Protein AF-A0A7Y4WFT4-F1 (afdb_monomer)

Solvent-accessible surface area (backbone atoms only — not comparable to full-atom values): 8236 Å² total; per-residue (Å²): 138,81,85,84,84,86,85,84,86,79,87,74,78,78,78,66,84,63,71,74,74,70,77,78,76,88,80,85,89,86,86,78,90,70,15,61,65,41,47,82,78,55,71,61,74,95,72,54,79,90,78,88,73,50,92,88,44,40,60,64,51,48,38,74,48,40,25,22,47,68,45,59,94,65,67,27,90,61,60,52,72,39,64,49,78,69,47,75,37,68,69,44,41,58,73,68,41,66,66,38,49,64,60,52,52,44,51,55,31,55,72,33,83,93,42,21,65,69,37,53,52,52,65,72,72,111

Nearest PDB structures (foldseek):
  5myu-assembly1_a  TM=6.508E-01  e=1.266E-03  Vibrio cholerae
  5n8n-assembly1_A  TM=6.330E-01  e=4.182E-03  Pseudomonas aeruginosa

Secondary structure (DSSP, 8-state):
-PPP---------------------------S--SBGGGGGSPPGGGPPPPP--TTTHHHHHHHH--EE--GGGT--SPEE-SSGGGGSHHHHHHH-GGGHHHHHHHHHHHSTTTHHHHHHHHHH-

Mean predicted aligned error: 11.16 Å

pLDDT: mean 85.47, std 13.24, range [45.59, 95.75]

Radius of gyration: 31.92 Å; Cα contacts (8 Å, |Δi|>4): 81; chains: 1; bounding box: 51×53×113 Å

Sequence (126 aa):
MSPEMRFDVEFGTQRSEARRKSKASMRILIVGDMMGASAAQAPPVDRRPVVGINVDTFDDVFARFTPSVALPALGQRAPLAFEALDDFHPDRLFEKAEIFDRLRSLRQRLQNPSTFGAAADELRSE

Foldseek 3Di:
DDDDDDDDDDDDPPPPPPVPPPPPDDDDQDDDDLAEVCCVVDDPPVPDDRDDDDPVCPLVVSQVSQHWYDDVVLVFPDTDTDNGPCCPPPVNCCVGTPSNVVVVVLVVLCVDPVSNVVSVVVVVVD

Structure (mmCIF, N/CA/C/O backbone):
data_AF-A0A7Y4WFT4-F1
#
_entry.id   AF-A0A7Y4WFT4-F1
#
loop_
_atom_site.group_PDB
_atom_site.id
_atom_site.type_symbol
_atom_site.label_atom_id
_atom_site.label_alt_id
_atom_site.label_comp_id
_atom_site.label_asym_id
_atom_site.label_entity_id
_atom_site.label_seq_id
_atom_site.pdbx_PDB_ins_code
_atom_site.Cartn_x
_atom_site.Cartn_y
_atom_site.Cartn_z
_atom_site.occupancy
_atom_site.B_iso_or_equiv
_atom_site.auth_seq_id
_atom_site.auth_comp_id
_atom_site.auth_asym_id
_atom_site.auth_atom_id
_atom_site.pdbx_PDB_model_num
ATOM 1 N N . MET A 1 1 ? 5.193 41.804 -83.581 1.00 45.59 1 MET A N 1
ATOM 2 C CA . MET A 1 1 ? 4.996 40.466 -82.988 1.00 45.59 1 MET A CA 1
ATOM 3 C C . MET A 1 1 ? 6.009 40.331 -81.869 1.00 45.59 1 MET A C 1
ATOM 5 O O . MET A 1 1 ? 7.180 40.128 -82.154 1.00 45.59 1 MET A O 1
ATOM 9 N N . SER A 1 2 ? 5.591 40.576 -80.630 1.00 52.47 2 SER A N 1
ATOM 10 C CA . SER A 1 2 ? 6.456 40.402 -79.457 1.00 52.47 2 SER A CA 1
ATOM 11 C C . SER A 1 2 ? 6.290 38.967 -78.952 1.00 52.47 2 SER A C 1
ATOM 13 O O . SER A 1 2 ? 5.150 38.503 -78.918 1.00 52.47 2 SER A O 1
ATOM 15 N N . PRO A 1 3 ? 7.364 38.240 -78.602 1.00 55.78 3 PRO A N 1
ATOM 16 C CA . PRO A 1 3 ? 7.219 36.889 -78.085 1.00 55.78 3 PRO A CA 1
ATOM 17 C C . PRO A 1 3 ? 6.726 36.955 -76.636 1.00 55.78 3 PRO A C 1
ATOM 19 O O . PRO A 1 3 ? 7.330 37.623 -75.798 1.00 55.78 3 PRO A O 1
ATOM 22 N N . GLU A 1 4 ? 5.620 36.274 -76.342 1.00 60.69 4 GLU A N 1
ATOM 23 C CA . GLU A 1 4 ? 5.200 36.033 -74.964 1.00 60.69 4 GLU A CA 1
ATOM 24 C C . GLU A 1 4 ? 6.144 35.011 -74.328 1.00 60.69 4 GLU A C 1
ATOM 26 O O . GLU A 1 4 ? 6.348 33.915 -74.853 1.00 60.69 4 GLU A O 1
ATOM 31 N N . MET A 1 5 ? 6.736 35.379 -73.194 1.00 65.12 5 MET A N 1
ATOM 32 C CA . MET A 1 5 ? 7.604 34.498 -72.425 1.00 65.12 5 MET A CA 1
ATOM 33 C C . MET A 1 5 ? 6.783 33.893 -71.289 1.00 65.12 5 MET A C 1
ATOM 35 O O . MET A 1 5 ? 6.336 34.600 -70.385 1.00 65.12 5 MET A O 1
ATOM 39 N N . ARG A 1 6 ? 6.544 32.584 -71.367 1.00 51.38 6 ARG A N 1
ATOM 40 C CA . ARG A 1 6 ? 5.751 31.844 -70.388 1.00 51.38 6 ARG A CA 1
ATOM 41 C C . ARG A 1 6 ? 6.688 31.144 -69.412 1.00 51.38 6 ARG A C 1
ATOM 43 O O . ARG A 1 6 ? 7.503 30.322 -69.818 1.00 51.38 6 ARG A O 1
ATOM 50 N N . PHE A 1 7 ? 6.559 31.492 -68.138 1.00 62.31 7 PHE A N 1
ATOM 51 C CA . PHE A 1 7 ? 7.284 30.858 -67.045 1.00 62.31 7 PHE A CA 1
ATOM 52 C C . PHE A 1 7 ? 6.371 29.858 -66.352 1.00 62.31 7 PHE A C 1
ATOM 54 O O . PHE A 1 7 ? 5.209 30.166 -66.087 1.00 62.31 7 PHE A O 1
ATOM 61 N N . ASP A 1 8 ? 6.916 28.687 -66.052 1.00 57.97 8 ASP A N 1
ATOM 62 C CA . ASP A 1 8 ? 6.288 27.709 -65.177 1.00 57.97 8 ASP A CA 1
ATOM 63 C C . ASP A 1 8 ? 7.173 27.547 -63.941 1.00 57.97 8 ASP A C 1
ATOM 65 O O . ASP A 1 8 ? 8.399 27.449 -64.054 1.00 57.97 8 ASP A O 1
ATOM 69 N N . VAL A 1 9 ? 6.562 27.610 -62.761 1.00 64.56 9 VAL A N 1
ATOM 70 C CA . VAL A 1 9 ? 7.262 27.564 -61.474 1.00 64.56 9 VAL A CA 1
ATOM 71 C C . VAL A 1 9 ? 6.687 26.406 -60.681 1.00 64.56 9 VAL A C 1
ATOM 73 O O . VAL A 1 9 ? 5.638 26.523 -60.052 1.00 64.56 9 VAL A O 1
ATOM 76 N N . GLU A 1 10 ? 7.413 25.294 -60.680 1.00 65.31 10 GLU A N 1
ATOM 77 C CA . GLU A 1 10 ? 7.164 24.191 -59.762 1.00 65.31 10 GLU A CA 1
ATOM 78 C C . GLU A 1 10 ? 8.051 24.333 -58.526 1.00 65.31 10 GLU A C 1
ATOM 80 O O . GLU A 1 10 ? 9.284 24.318 -58.593 1.00 65.31 10 GLU A O 1
ATOM 85 N N . PHE A 1 11 ? 7.412 24.440 -57.363 1.00 63.16 11 PHE A N 1
ATOM 86 C CA . PHE A 1 11 ? 8.100 24.379 -56.081 1.00 63.16 11 PHE A CA 1
ATOM 87 C C . PHE A 1 11 ? 8.507 22.932 -55.798 1.00 63.16 11 PHE A C 1
ATOM 89 O O . PHE A 1 11 ? 7.773 22.165 -55.176 1.00 63.16 11 PHE A O 1
ATOM 96 N N . GLY A 1 12 ? 9.700 22.553 -56.250 1.00 64.19 12 GLY A N 1
ATOM 97 C CA . GLY A 1 12 ? 10.308 21.293 -55.853 1.00 64.19 12 GLY A CA 1
ATOM 98 C C . GLY A 1 12 ? 10.526 21.273 -54.340 1.00 64.19 12 GLY A C 1
ATOM 99 O O . GLY A 1 12 ? 11.255 22.106 -53.798 1.00 64.19 12 GLY A O 1
ATOM 100 N N . THR A 1 13 ? 9.936 20.307 -53.632 1.00 63.09 13 THR A N 1
ATOM 101 C CA . THR A 1 13 ? 10.364 20.024 -52.261 1.00 63.09 13 THR A CA 1
ATOM 102 C C . THR A 1 13 ? 11.771 19.457 -52.345 1.00 63.09 13 THR A C 1
ATOM 104 O O . THR A 1 13 ? 11.952 18.283 -52.676 1.00 63.09 13 THR A O 1
ATOM 107 N N . GLN A 1 14 ? 12.773 20.287 -52.070 1.00 58.16 14 GLN A N 1
ATOM 108 C CA . GLN A 1 14 ? 14.135 19.823 -51.876 1.00 58.16 14 GLN A CA 1
ATOM 109 C C . GLN A 1 14 ? 14.084 18.818 -50.717 1.00 58.16 14 GLN A C 1
ATOM 111 O O . GLN A 1 14 ? 13.969 19.197 -49.549 1.00 58.16 14 GLN A O 1
ATOM 116 N N . ARG A 1 15 ? 14.088 17.513 -51.024 1.00 58.97 15 ARG A N 1
ATOM 117 C CA . ARG A 1 15 ? 14.356 16.488 -50.016 1.00 58.97 15 ARG A CA 1
ATOM 118 C C . ARG A 1 15 ? 15.802 16.700 -49.624 1.00 58.97 15 ARG A C 1
ATOM 120 O O . ARG A 1 15 ? 16.712 16.179 -50.257 1.00 58.97 15 ARG A O 1
ATOM 127 N N . SER A 1 16 ? 16.012 17.518 -48.602 1.00 56.81 16 SER A N 1
ATOM 128 C CA . SER A 1 16 ? 17.278 17.511 -47.912 1.00 56.81 16 SER A CA 1
ATOM 129 C C . SER A 1 16 ? 17.468 16.089 -47.393 1.00 56.81 16 SER A C 1
ATOM 131 O O . SER A 1 16 ? 16.731 15.614 -46.529 1.00 56.81 16 SER A O 1
ATOM 133 N N . GLU A 1 17 ? 18.500 15.407 -47.885 1.00 56.56 17 GLU A N 1
ATOM 134 C CA . GLU A 1 17 ? 19.115 14.272 -47.193 1.00 56.56 17 GLU A CA 1
ATOM 135 C C . GLU A 1 17 ? 19.826 14.745 -45.913 1.00 56.56 17 GLU A C 1
ATOM 137 O O . GLU A 1 17 ? 20.838 14.197 -45.482 1.00 56.56 17 GLU A O 1
ATOM 142 N N . ALA A 1 18 ? 19.283 15.762 -45.237 1.00 55.84 18 ALA A N 1
ATOM 143 C CA . ALA A 1 18 ? 19.492 15.892 -43.821 1.00 55.84 18 ALA A CA 1
ATOM 144 C C . ALA A 1 18 ? 18.834 14.648 -43.231 1.00 55.84 18 ALA A C 1
ATOM 146 O O . ALA A 1 18 ? 17.628 14.638 -42.982 1.00 55.84 18 ALA A O 1
ATOM 147 N N . ARG A 1 19 ? 19.626 13.576 -43.070 1.00 52.94 19 ARG A N 1
ATOM 148 C CA . ARG A 1 19 ? 19.325 12.440 -42.201 1.00 52.94 19 ARG A CA 1
ATOM 149 C C . ARG A 1 19 ? 18.668 13.060 -40.985 1.00 52.94 19 ARG A C 1
ATOM 151 O O . ARG A 1 19 ? 19.369 13.718 -40.215 1.00 52.94 19 ARG A O 1
ATOM 158 N N . ARG A 1 20 ? 17.332 12.963 -40.877 1.00 56.97 20 ARG A N 1
ATOM 159 C CA . ARG A 1 20 ? 16.598 13.529 -39.744 1.00 56.97 20 ARG A CA 1
ATOM 160 C C . ARG A 1 20 ? 17.306 12.941 -38.547 1.00 56.97 20 ARG A C 1
ATOM 162 O O . ARG A 1 20 ? 17.264 11.728 -38.355 1.00 56.97 20 ARG A O 1
ATOM 169 N N . LYS A 1 21 ? 18.069 13.772 -37.837 1.00 56.56 21 LYS A N 1
ATOM 170 C CA . LYS A 1 21 ? 18.817 13.351 -36.663 1.00 56.56 21 LYS A CA 1
ATOM 171 C C . LYS A 1 21 ? 17.707 12.920 -35.726 1.00 56.56 21 LYS A C 1
ATOM 173 O O . LYS A 1 21 ? 16.967 13.779 -35.252 1.00 56.56 21 LYS A O 1
ATOM 178 N N . SER A 1 22 ? 17.470 11.610 -35.621 1.00 63.19 22 SER A N 1
ATOM 179 C CA . SER A 1 22 ? 16.398 11.084 -34.788 1.00 63.19 22 SER A CA 1
ATOM 180 C C . SER A 1 22 ? 16.634 11.718 -33.433 1.00 63.19 22 SER A C 1
ATOM 182 O O . SER A 1 22 ? 17.711 11.510 -32.869 1.00 63.19 22 SER A O 1
ATOM 184 N N . LYS A 1 23 ? 15.723 12.589 -32.981 1.00 63.69 23 LYS A N 1
ATOM 185 C CA . LYS A 1 23 ? 15.829 13.218 -31.665 1.00 63.69 23 LYS A CA 1
ATOM 186 C C . LYS A 1 23 ? 16.023 12.063 -30.696 1.00 63.69 23 LYS A C 1
ATOM 188 O O . LYS A 1 23 ? 15.109 11.260 -30.527 1.00 63.69 23 LYS A O 1
ATOM 193 N N . ALA A 1 24 ? 17.234 11.909 -30.169 1.00 72.00 24 ALA A N 1
ATOM 194 C CA . ALA A 1 24 ? 17.500 10.862 -29.206 1.00 72.00 24 ALA A CA 1
ATOM 195 C C . ALA A 1 24 ? 16.588 11.167 -28.018 1.00 72.00 24 ALA A C 1
ATOM 197 O O . ALA A 1 24 ? 16.706 12.223 -27.400 1.00 72.00 24 ALA A O 1
ATOM 198 N N . SER A 1 25 ? 15.602 10.304 -27.784 1.00 80.12 25 SER A N 1
ATOM 199 C CA . SER A 1 25 ? 14.684 10.448 -26.663 1.00 80.12 25 SER A CA 1
ATOM 200 C C . SER A 1 25 ? 15.490 10.318 -25.375 1.00 80.12 25 SER A C 1
ATOM 202 O O . SER A 1 25 ? 16.164 9.300 -25.182 1.00 80.12 25 SER A O 1
ATOM 204 N N . MET A 1 26 ? 15.422 11.323 -24.504 1.00 86.31 26 MET A N 1
ATOM 205 C CA . MET A 1 26 ? 15.963 11.217 -23.152 1.00 86.31 26 MET A CA 1
ATOM 206 C C . MET A 1 26 ? 15.215 10.099 -22.418 1.00 86.31 26 MET A C 1
ATOM 208 O O . MET A 1 26 ? 13.986 10.074 -22.417 1.00 86.31 26 MET A O 1
ATOM 212 N N . ARG A 1 27 ? 15.954 9.160 -21.826 1.00 89.62 27 ARG A N 1
ATOM 213 C CA . ARG A 1 27 ? 15.406 8.083 -20.996 1.00 89.62 27 ARG A CA 1
ATOM 214 C C . ARG A 1 27 ? 15.987 8.219 -19.599 1.00 89.6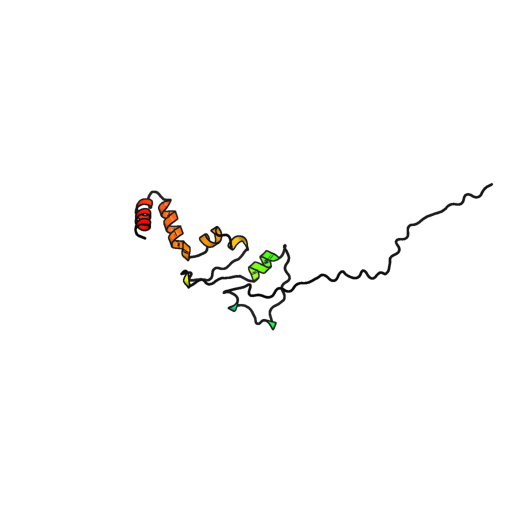2 27 ARG A C 1
ATOM 216 O O . ARG A 1 27 ? 17.192 8.421 -19.466 1.00 89.62 27 ARG A O 1
ATOM 223 N N . ILE A 1 28 ? 15.135 8.115 -18.587 1.00 92.56 28 ILE A N 1
ATOM 224 C CA . ILE A 1 28 ? 15.521 8.177 -17.177 1.00 92.56 28 ILE A CA 1
ATOM 225 C C . ILE A 1 28 ? 15.250 6.805 -16.571 1.00 92.56 28 ILE A C 1
ATOM 227 O O . ILE A 1 28 ? 14.156 6.268 -16.730 1.00 92.56 28 ILE A O 1
ATOM 231 N N . LEU A 1 29 ? 16.253 6.240 -15.901 1.00 94.88 29 LEU A N 1
ATOM 232 C CA . LEU A 1 29 ? 16.102 5.026 -15.109 1.00 94.88 29 LEU A CA 1
ATOM 233 C C . LEU A 1 29 ? 15.914 5.422 -13.644 1.00 94.88 29 LEU A C 1
ATOM 235 O O . LEU A 1 29 ? 16.776 6.086 -13.073 1.00 94.88 29 LEU A O 1
ATOM 239 N N . ILE A 1 30 ? 14.803 4.995 -13.050 1.00 94.12 30 ILE A N 1
ATOM 240 C CA . ILE A 1 30 ? 14.525 5.152 -11.622 1.00 94.12 30 ILE A CA 1
ATOM 241 C C . ILE A 1 30 ? 14.725 3.786 -10.968 1.00 94.12 30 ILE A C 1
ATOM 243 O O . ILE A 1 30 ? 14.150 2.796 -11.415 1.00 94.12 30 ILE A O 1
ATOM 247 N N . VAL A 1 31 ? 15.549 3.735 -9.922 1.00 93.69 31 VAL A N 1
ATOM 248 C CA . VAL A 1 31 ? 15.833 2.512 -9.162 1.00 93.69 31 VAL A CA 1
ATOM 249 C C . VAL A 1 31 ? 15.502 2.766 -7.700 1.00 93.69 31 VAL A C 1
ATOM 251 O O . VAL A 1 31 ? 15.971 3.741 -7.118 1.00 93.69 31 VAL A O 1
ATOM 254 N N . GLY A 1 32 ? 14.703 1.884 -7.112 1.00 90.88 32 GLY A N 1
ATOM 255 C CA . GLY A 1 32 ? 14.299 1.956 -5.714 1.00 90.88 32 GLY A CA 1
ATOM 256 C C . GLY A 1 32 ? 13.489 0.729 -5.312 1.00 90.88 32 GLY A C 1
ATOM 257 O O . GLY A 1 32 ? 13.128 -0.089 -6.161 1.00 90.88 32 GLY A O 1
ATOM 258 N N . ASP A 1 33 ? 13.218 0.602 -4.016 1.00 91.06 33 ASP A N 1
ATOM 259 C CA . ASP A 1 33 ? 12.255 -0.378 -3.522 1.00 91.06 33 ASP A CA 1
ATOM 260 C C . ASP A 1 33 ? 10.835 0.157 -3.730 1.00 91.06 33 ASP A C 1
ATOM 262 O O . ASP A 1 33 ? 10.451 1.177 -3.163 1.00 91.06 33 ASP A O 1
ATOM 266 N N . MET A 1 34 ? 10.084 -0.526 -4.589 1.00 91.44 34 MET A N 1
ATOM 267 C CA . MET A 1 34 ? 8.697 -0.202 -4.931 1.00 91.44 34 MET A CA 1
ATOM 268 C C . MET A 1 34 ? 7.717 -1.271 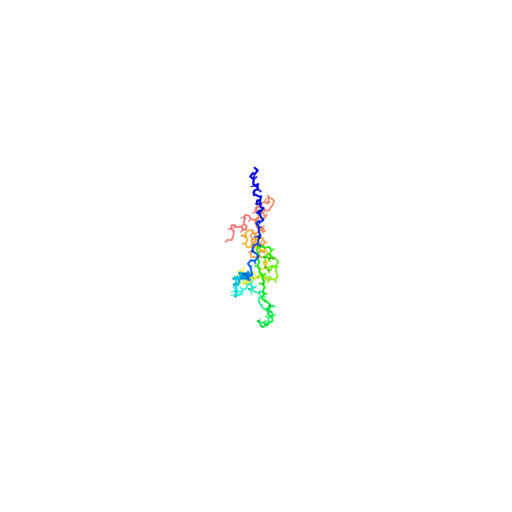-4.418 1.00 91.44 34 MET A C 1
ATOM 270 O O . MET A 1 34 ? 6.518 -1.139 -4.630 1.00 91.44 34 MET A O 1
ATOM 274 N N . MET A 1 35 ? 8.206 -2.345 -3.786 1.00 92.19 35 MET A N 1
ATOM 275 C CA . MET A 1 35 ? 7.394 -3.508 -3.396 1.00 92.19 35 MET A CA 1
ATOM 276 C C . MET A 1 35 ? 7.216 -3.615 -1.879 1.00 92.19 35 MET A C 1
ATOM 278 O O . MET A 1 35 ? 6.249 -4.226 -1.424 1.00 92.19 35 MET A O 1
ATOM 282 N N . GLY A 1 36 ? 8.124 -3.025 -1.093 1.00 94.06 36 GLY A N 1
ATOM 283 C CA . GLY A 1 36 ? 8.044 -3.018 0.365 1.00 94.06 36 GLY A CA 1
ATOM 284 C C . GLY A 1 36 ? 8.073 -4.435 0.937 1.00 94.06 36 GLY A C 1
ATOM 285 O O . GLY A 1 36 ? 8.991 -5.206 0.666 1.00 94.06 36 GLY A O 1
ATOM 286 N N . ALA A 1 37 ? 7.048 -4.823 1.698 1.00 93.31 37 ALA A N 1
ATOM 287 C CA . ALA A 1 37 ? 6.954 -6.171 2.264 1.00 93.31 37 ALA A CA 1
ATOM 288 C C . ALA A 1 37 ? 6.856 -7.275 1.187 1.00 93.31 37 ALA A C 1
ATOM 290 O O . ALA A 1 37 ? 7.280 -8.406 1.432 1.00 93.31 37 ALA A O 1
ATOM 291 N N . SER A 1 38 ? 6.402 -6.952 -0.029 1.00 91.81 38 SER A N 1
ATOM 292 C CA . SER A 1 38 ? 6.388 -7.882 -1.169 1.00 91.81 38 SER A CA 1
ATOM 293 C C . SER A 1 38 ? 7.772 -8.074 -1.804 1.00 91.81 38 SER A C 1
ATOM 295 O O . SER A 1 38 ? 7.952 -8.983 -2.614 1.00 91.81 38 SER A O 1
ATOM 297 N N . ALA A 1 39 ? 8.783 -7.271 -1.441 1.00 91.00 39 ALA A N 1
ATOM 298 C CA . ALA A 1 39 ? 10.096 -7.302 -2.089 1.00 91.00 39 ALA A CA 1
ATOM 299 C C . ALA A 1 39 ? 10.821 -8.651 -1.951 1.00 91.00 39 ALA A C 1
ATOM 301 O O . ALA A 1 39 ? 11.629 -9.003 -2.813 1.00 91.00 39 ALA A O 1
ATOM 302 N N . ALA A 1 40 ? 10.498 -9.435 -0.917 1.00 87.69 40 ALA A N 1
ATOM 303 C CA . ALA A 1 40 ? 11.023 -10.787 -0.723 1.00 87.69 40 ALA A CA 1
ATOM 304 C C . ALA A 1 40 ? 10.627 -11.767 -1.847 1.00 87.69 40 ALA A C 1
ATOM 306 O O . ALA A 1 40 ? 11.298 -12.777 -2.041 1.00 87.69 40 ALA A O 1
ATOM 307 N N . GLN A 1 41 ? 9.561 -11.473 -2.596 1.00 87.88 41 GLN A N 1
ATOM 308 C CA . GLN A 1 41 ? 9.080 -12.299 -3.710 1.00 87.88 41 GLN A CA 1
ATOM 309 C C . GLN A 1 41 ? 9.769 -11.949 -5.037 1.00 87.88 41 GLN A C 1
ATOM 311 O O . GLN A 1 41 ? 9.594 -12.637 -6.043 1.00 87.88 41 GLN A O 1
ATOM 316 N N . ALA A 1 42 ? 10.553 -10.871 -5.063 1.00 89.00 42 ALA A N 1
ATOM 317 C CA . ALA A 1 42 ? 11.151 -10.374 -6.285 1.00 89.00 42 ALA A CA 1
ATOM 318 C C . ALA A 1 42 ? 12.365 -11.211 -6.710 1.00 89.00 42 ALA A C 1
ATOM 320 O O . ALA A 1 42 ? 13.190 -11.583 -5.870 1.00 89.00 42 ALA A O 1
ATOM 321 N N . PRO A 1 43 ? 12.556 -11.448 -8.021 1.00 90.44 43 PRO A N 1
ATOM 322 C CA . PRO A 1 43 ? 13.711 -12.190 -8.504 1.00 90.44 43 PRO A CA 1
ATOM 323 C C . PRO A 1 43 ? 15.029 -11.453 -8.198 1.00 90.44 43 PRO A C 1
ATOM 325 O O . PRO A 1 43 ? 15.021 -10.255 -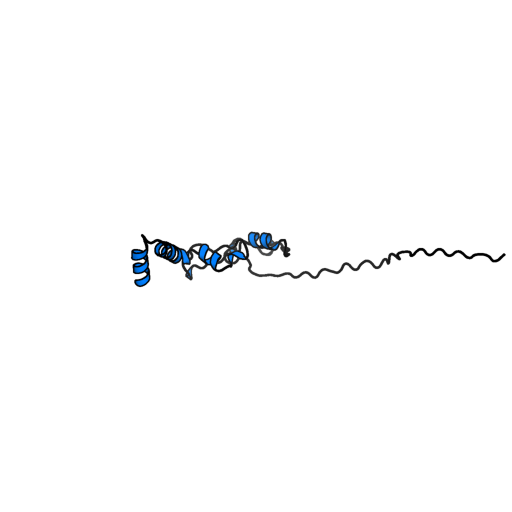7.894 1.00 90.44 43 PRO A O 1
ATOM 328 N N . PRO A 1 44 ? 16.184 -12.128 -8.302 1.00 91.56 44 PRO A N 1
ATOM 329 C CA . PRO A 1 44 ? 17.499 -11.487 -8.268 1.00 91.56 44 PRO A CA 1
ATOM 330 C C . PRO A 1 44 ? 17.624 -10.323 -9.264 1.00 91.56 44 PRO A C 1
ATOM 332 O O . PRO A 1 44 ? 16.977 -10.327 -10.312 1.00 91.56 44 PRO A O 1
ATOM 335 N N . VAL A 1 45 ? 18.437 -9.312 -8.935 1.00 90.00 45 VAL A N 1
ATOM 336 C CA . VAL A 1 45 ? 18.527 -8.045 -9.693 1.00 90.00 45 VAL A CA 1
ATOM 337 C C . VAL A 1 45 ? 18.914 -8.252 -11.160 1.00 90.00 45 VAL A C 1
ATOM 339 O O . VAL A 1 45 ? 18.351 -7.597 -12.030 1.00 90.00 45 VAL A O 1
ATOM 342 N N . ASP A 1 46 ? 19.807 -9.196 -11.446 1.00 93.44 46 ASP A N 1
ATOM 343 C CA . ASP A 1 46 ? 20.246 -9.575 -12.797 1.00 93.44 46 ASP A CA 1
ATOM 344 C C . ASP A 1 46 ? 19.125 -10.174 -13.663 1.00 93.44 46 ASP A C 1
ATOM 346 O O . ASP A 1 46 ? 19.228 -10.198 -14.888 1.00 93.44 46 ASP A O 1
ATOM 350 N N . ARG A 1 47 ? 18.033 -10.625 -13.038 1.00 93.81 47 ARG A N 1
ATOM 351 C CA . ARG A 1 47 ? 16.847 -11.180 -13.703 1.00 93.81 47 ARG A CA 1
ATOM 352 C C . ARG A 1 47 ? 15.651 -10.226 -13.703 1.00 93.81 47 ARG A C 1
ATOM 354 O O . ARG A 1 47 ? 14.584 -10.602 -14.186 1.00 93.81 47 ARG A O 1
ATOM 361 N N . ARG A 1 48 ? 15.791 -9.008 -13.163 1.00 91.50 48 ARG A N 1
ATOM 362 C CA . ARG A 1 48 ? 14.715 -8.002 -13.147 1.00 91.50 48 ARG A CA 1
ATOM 363 C C . ARG A 1 48 ? 14.694 -7.237 -14.476 1.00 91.50 48 ARG A C 1
ATOM 365 O O . ARG A 1 48 ? 15.679 -6.571 -14.795 1.00 91.50 48 ARG A O 1
ATOM 372 N N . PRO A 1 49 ? 13.596 -7.279 -15.252 1.00 91.31 49 PRO A N 1
ATOM 373 C CA . PRO A 1 49 ? 13.494 -6.475 -16.463 1.00 91.31 49 PRO A CA 1
ATOM 374 C C . PRO A 1 49 ? 13.324 -4.992 -16.115 1.00 91.31 49 PRO A C 1
ATOM 376 O O . PRO A 1 49 ? 12.634 -4.645 -15.155 1.00 91.31 49 PRO A O 1
ATOM 379 N N . VAL A 1 50 ? 13.889 -4.107 -16.941 1.00 92.75 50 VAL A N 1
ATOM 380 C CA . VAL A 1 50 ? 13.537 -2.681 -16.907 1.00 92.75 50 VAL A CA 1
ATOM 381 C C . VAL A 1 50 ? 12.108 -2.535 -17.421 1.00 92.75 50 VAL A C 1
ATOM 383 O O . VAL A 1 50 ? 11.789 -2.986 -18.521 1.00 92.75 50 VAL A O 1
ATOM 386 N N . VAL A 1 51 ? 11.248 -1.908 -16.623 1.00 93.00 51 VAL A N 1
ATOM 387 C CA . VAL A 1 51 ? 9.836 -1.711 -16.957 1.00 93.00 51 VAL A CA 1
ATOM 388 C C . VAL A 1 51 ? 9.646 -0.288 -17.462 1.00 93.00 51 VAL A C 1
ATOM 390 O O . VAL A 1 51 ? 9.959 0.671 -16.761 1.00 93.00 51 VAL A O 1
ATOM 393 N N . GLY A 1 52 ? 9.171 -0.151 -18.699 1.00 93.25 52 GLY A N 1
ATOM 394 C CA . GLY A 1 52 ? 8.743 1.140 -19.228 1.00 93.25 52 GLY A CA 1
ATOM 395 C C . GLY A 1 52 ? 7.419 1.546 -18.591 1.00 93.25 52 GLY A C 1
ATOM 396 O O . GLY A 1 52 ? 6.527 0.713 -18.464 1.00 93.25 52 GLY A O 1
ATOM 397 N N . ILE A 1 53 ? 7.304 2.812 -18.204 1.00 92.88 53 ILE A N 1
ATOM 398 C CA . ILE A 1 53 ? 6.086 3.365 -17.620 1.00 92.88 53 ILE A CA 1
ATOM 399 C C . ILE A 1 53 ? 5.747 4.688 -18.302 1.00 92.88 53 ILE A C 1
ATOM 401 O O . ILE A 1 53 ? 6.633 5.495 -18.599 1.00 92.88 53 ILE A O 1
ATOM 405 N N . ASN A 1 54 ? 4.467 4.894 -18.575 1.00 92.19 54 ASN A N 1
ATOM 406 C CA . ASN A 1 54 ? 3.894 6.174 -18.970 1.00 92.19 54 ASN A CA 1
ATOM 407 C C . ASN A 1 54 ? 2.543 6.353 -18.251 1.00 92.19 54 ASN A C 1
ATOM 409 O O . ASN A 1 54 ? 2.181 5.535 -17.407 1.00 92.19 54 ASN A O 1
ATOM 413 N N . VAL A 1 55 ? 1.816 7.424 -18.567 1.00 92.44 55 VAL A N 1
ATOM 414 C CA . VAL A 1 55 ? 0.514 7.712 -17.942 1.00 92.44 55 VAL A CA 1
ATOM 415 C C . VAL A 1 55 ? -0.559 6.667 -18.259 1.00 92.44 55 VAL A C 1
ATOM 417 O O . VAL A 1 55 ? -1.466 6.492 -17.460 1.00 92.44 55 VAL A O 1
ATOM 420 N N . ASP A 1 56 ? -0.431 5.951 -19.377 1.00 93.06 56 ASP A N 1
ATOM 421 C CA . ASP A 1 56 ? -1.402 4.949 -19.821 1.00 93.06 56 ASP A CA 1
ATOM 422 C C . ASP A 1 56 ? -1.117 3.558 -19.231 1.00 93.06 56 ASP A C 1
ATOM 424 O O . ASP A 1 56 ? -2.027 2.753 -19.086 1.00 93.06 56 ASP A O 1
ATOM 428 N N . THR A 1 57 ? 0.143 3.253 -18.896 1.00 92.56 57 THR A N 1
ATOM 429 C CA . THR A 1 57 ? 0.559 1.942 -18.363 1.00 92.56 57 THR A CA 1
ATOM 430 C C . THR A 1 57 ? 0.856 1.973 -16.866 1.00 92.56 57 THR A C 1
ATOM 432 O O . THR A 1 57 ? 1.389 0.997 -16.336 1.00 92.56 57 THR A O 1
ATOM 435 N N . PHE A 1 58 ? 0.629 3.102 -16.190 1.00 92.38 58 PHE A N 1
ATOM 436 C CA . PHE A 1 58 ? 0.999 3.268 -14.786 1.00 92.38 58 PHE A CA 1
ATOM 437 C C . PHE A 1 58 ? 0.293 2.246 -13.893 1.00 92.38 58 PHE A C 1
ATOM 439 O O . PHE A 1 58 ? 0.973 1.541 -13.151 1.00 92.38 58 PHE A O 1
ATOM 446 N N . ASP A 1 59 ? -1.029 2.121 -14.014 1.00 91.25 59 ASP A N 1
ATOM 447 C CA . ASP A 1 59 ? -1.832 1.251 -13.149 1.00 91.25 59 ASP A CA 1
ATOM 448 C C . ASP A 1 59 ? -1.466 -0.228 -13.328 1.00 91.25 59 ASP A C 1
ATOM 450 O O . ASP A 1 59 ? -1.248 -0.935 -12.346 1.00 91.25 59 ASP A O 1
ATOM 454 N N . ASP A 1 60 ? -1.272 -0.676 -14.572 1.00 91.50 60 ASP A N 1
ATOM 455 C CA . ASP A 1 60 ? -0.833 -2.044 -14.872 1.00 91.50 60 ASP A CA 1
ATOM 456 C C . ASP A 1 60 ? 0.541 -2.351 -14.263 1.00 91.50 60 ASP A C 1
ATOM 458 O O . ASP A 1 60 ? 0.777 -3.430 -13.709 1.00 91.50 60 ASP A O 1
ATOM 462 N N . VAL A 1 61 ? 1.478 -1.402 -14.372 1.00 92.50 61 VAL A N 1
ATOM 463 C CA . VAL 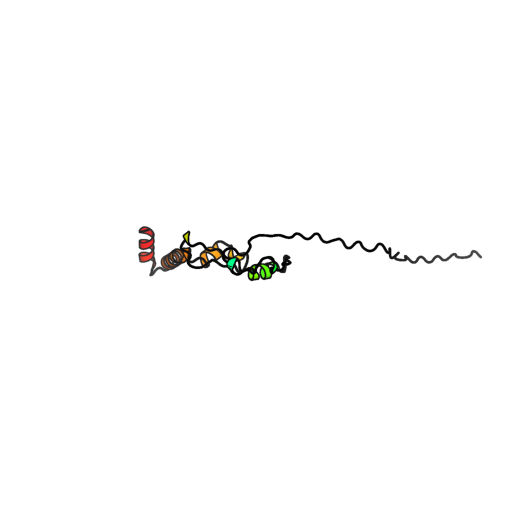A 1 61 ? 2.815 -1.548 -13.790 1.00 92.50 61 VAL A CA 1
ATOM 464 C C . VAL A 1 61 ? 2.723 -1.549 -12.269 1.00 92.50 61 VAL A C 1
ATOM 466 O O . VAL A 1 61 ? 3.327 -2.414 -11.640 1.00 92.50 61 VAL A O 1
ATOM 469 N N . PHE A 1 62 ? 1.956 -0.637 -11.678 1.00 92.56 62 PHE A N 1
ATOM 470 C CA . PHE A 1 62 ? 1.770 -0.539 -10.235 1.00 92.56 62 PHE A CA 1
ATOM 471 C C . PHE A 1 62 ? 1.183 -1.835 -9.660 1.00 92.56 62 PHE A C 1
ATOM 473 O O . PHE A 1 62 ? 1.787 -2.437 -8.770 1.00 92.56 62 PHE A O 1
ATOM 480 N N . ALA A 1 63 ? 0.090 -2.335 -10.242 1.00 90.50 63 ALA A N 1
ATOM 481 C CA . ALA A 1 63 ? -0.546 -3.585 -9.836 1.00 90.50 63 ALA A CA 1
ATOM 482 C C . ALA A 1 63 ? 0.419 -4.779 -9.925 1.00 90.50 63 ALA A C 1
ATOM 484 O O . ALA A 1 63 ? 0.450 -5.624 -9.033 1.00 90.50 63 ALA A O 1
ATOM 485 N N . ARG A 1 64 ? 1.279 -4.832 -10.954 1.00 89.88 64 ARG A N 1
ATOM 486 C CA . ARG A 1 64 ? 2.264 -5.916 -11.120 1.00 89.88 64 ARG A CA 1
ATOM 487 C C . ARG A 1 64 ? 3.359 -5.920 -10.054 1.00 89.88 64 ARG A C 1
ATOM 489 O O . ARG A 1 64 ? 3.936 -6.972 -9.786 1.00 89.88 64 ARG A O 1
ATOM 496 N N . PHE A 1 65 ? 3.692 -4.764 -9.485 1.00 90.25 65 PHE A N 1
ATOM 497 C CA . PHE A 1 65 ? 4.656 -4.682 -8.387 1.00 90.25 65 PHE A CA 1
ATOM 498 C C . PHE A 1 65 ? 4.036 -5.129 -7.059 1.00 90.25 65 PHE A C 1
ATOM 500 O O . PHE A 1 65 ? 4.773 -5.507 -6.150 1.00 90.25 65 PHE A O 1
ATOM 507 N N . THR A 1 66 ? 2.703 -5.156 -6.943 1.00 91.75 66 THR A N 1
ATOM 508 C CA . THR A 1 66 ? 1.979 -5.510 -5.710 1.00 91.75 66 THR A CA 1
ATOM 509 C C . THR A 1 66 ? 2.589 -4.859 -4.459 1.00 91.75 66 THR A C 1
ATOM 511 O O . THR A 1 66 ? 3.019 -5.577 -3.545 1.00 91.75 66 THR A O 1
ATOM 514 N N . PRO A 1 67 ? 2.717 -3.518 -4.412 1.00 94.88 67 PRO A N 1
ATOM 515 C CA . PRO A 1 67 ? 3.324 -2.846 -3.273 1.00 94.88 67 PRO A CA 1
ATOM 516 C C . PRO A 1 67 ? 2.596 -3.233 -1.992 1.00 94.88 67 PRO A C 1
ATOM 518 O O . PRO A 1 67 ? 1.364 -3.279 -1.959 1.00 94.88 67 PRO A O 1
ATOM 521 N N . SER A 1 68 ? 3.346 -3.523 -0.933 1.00 95.38 68 SER A N 1
ATOM 522 C CA . SER A 1 68 ? 2.742 -3.810 0.363 1.00 95.38 68 SER A CA 1
ATOM 523 C C . SER A 1 68 ? 3.574 -3.310 1.534 1.00 95.38 68 SER A C 1
ATOM 525 O O . SER A 1 68 ? 4.791 -3.139 1.439 1.00 95.38 68 SER A O 1
ATOM 527 N N . VAL A 1 69 ? 2.913 -3.074 2.666 1.00 93.94 69 VAL A N 1
ATOM 528 C CA . VAL A 1 69 ? 3.561 -2.653 3.912 1.00 93.94 69 VAL A CA 1
ATOM 529 C C . VAL A 1 69 ? 3.133 -3.549 5.069 1.00 93.94 69 VAL A C 1
ATOM 531 O O . VAL A 1 69 ? 1.947 -3.787 5.287 1.00 93.94 69 VAL A O 1
ATOM 534 N N . ALA A 1 70 ? 4.107 -4.061 5.822 1.00 93.31 70 ALA A N 1
ATOM 535 C CA . ALA A 1 70 ? 3.864 -4.822 7.042 1.00 93.31 70 ALA A CA 1
ATOM 536 C C . ALA A 1 70 ? 3.954 -3.888 8.255 1.00 93.31 70 ALA A C 1
ATOM 538 O O . ALA A 1 70 ? 4.986 -3.253 8.473 1.00 93.31 70 ALA A O 1
ATOM 539 N N . LEU A 1 71 ? 2.888 -3.823 9.056 1.00 91.62 71 LEU A N 1
ATOM 540 C CA . LEU A 1 71 ? 2.785 -2.939 10.225 1.00 91.62 71 LEU A CA 1
ATOM 541 C C . LEU A 1 71 ? 2.457 -3.732 11.507 1.00 91.62 71 LEU A C 1
ATO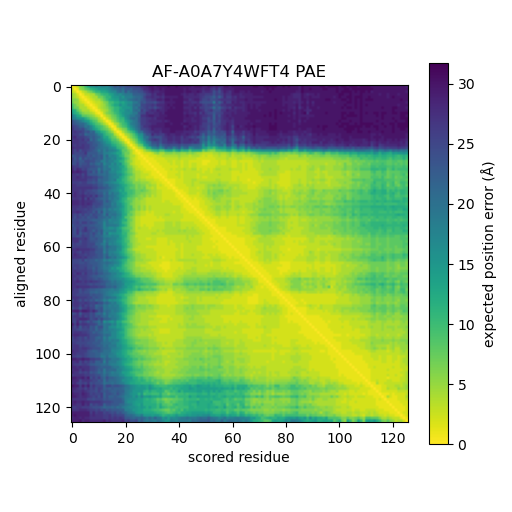M 543 O O . LEU A 1 71 ? 1.462 -3.443 12.176 1.00 91.62 71 LEU A O 1
ATOM 547 N N . PRO A 1 72 ? 3.286 -4.723 11.899 1.00 90.25 72 PRO A N 1
ATOM 548 C CA . PRO A 1 72 ? 2.998 -5.573 13.057 1.00 90.25 72 PRO A CA 1
ATOM 549 C C . PRO A 1 72 ? 2.921 -4.780 14.369 1.00 90.25 72 PRO A C 1
ATOM 551 O O . PRO A 1 72 ? 2.135 -5.118 15.249 1.00 90.25 72 PRO A O 1
ATOM 554 N N .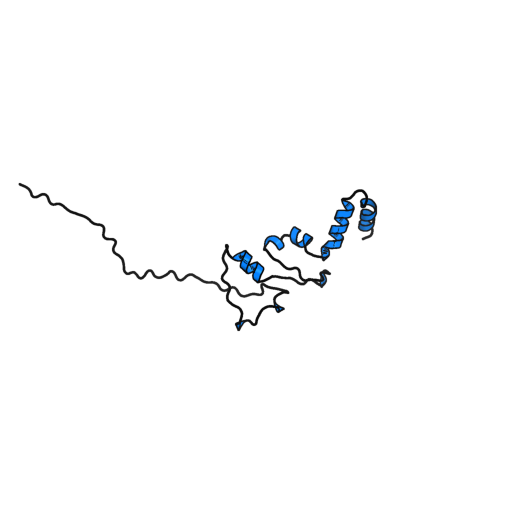 ALA A 1 73 ? 3.681 -3.684 14.487 1.00 89.94 73 ALA A N 1
ATOM 555 C CA . ALA A 1 73 ? 3.655 -2.799 15.654 1.00 89.94 73 ALA A CA 1
ATOM 556 C C . ALA A 1 73 ? 2.303 -2.090 15.858 1.00 89.94 73 ALA A C 1
ATOM 558 O O . ALA A 1 73 ? 2.006 -1.658 16.966 1.00 89.94 73 ALA A O 1
ATOM 559 N N . LEU A 1 74 ? 1.484 -1.988 14.807 1.00 86.12 74 LEU A N 1
ATOM 560 C CA . LEU A 1 74 ? 0.136 -1.422 14.877 1.00 86.12 74 LEU A CA 1
ATOM 561 C C . LEU A 1 74 ? -0.941 -2.498 15.075 1.00 86.12 74 LEU A C 1
ATOM 563 O O . LEU A 1 74 ? -2.125 -2.186 15.053 1.00 86.12 74 LEU A O 1
ATOM 567 N N . GLY A 1 75 ? -0.552 -3.762 15.270 1.00 84.19 75 GLY A N 1
ATOM 568 C CA . GLY A 1 75 ? -1.481 -4.883 15.425 1.00 84.19 75 GLY A CA 1
ATOM 569 C C . GLY A 1 75 ? -1.995 -5.460 14.105 1.00 84.19 75 GLY A C 1
ATOM 570 O O . GLY A 1 75 ? -2.870 -6.323 14.129 1.00 84.19 75 GLY A O 1
ATOM 571 N N . GLN A 1 76 ? -1.450 -5.024 12.964 1.00 89.56 76 GLN A N 1
ATOM 572 C CA . GLN A 1 76 ? -1.816 -5.563 11.659 1.00 89.56 76 GLN A C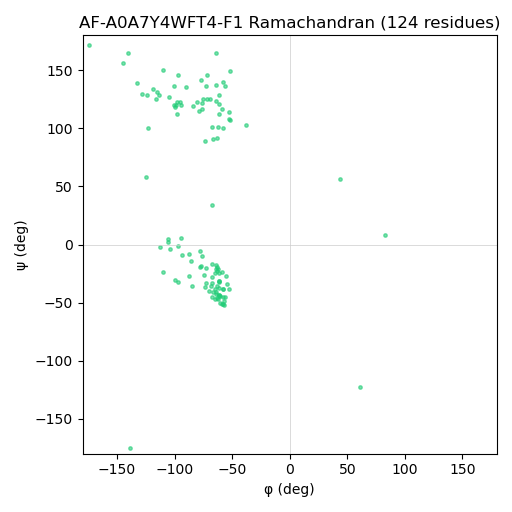A 1
ATOM 573 C C . GLN A 1 76 ? -1.155 -6.928 11.446 1.00 89.56 76 GLN A C 1
ATOM 575 O O . GLN A 1 76 ? 0.072 -7.047 11.515 1.00 89.56 76 GLN A O 1
ATOM 580 N N . ARG A 1 77 ? -1.959 -7.969 11.206 1.00 88.06 77 ARG A N 1
ATOM 581 C CA . ARG A 1 77 ? -1.455 -9.349 11.122 1.00 88.06 77 ARG A CA 1
ATOM 582 C C . ARG A 1 77 ? -0.931 -9.684 9.734 1.00 88.06 77 ARG A C 1
ATOM 584 O O . ARG A 1 77 ? 0.056 -10.406 9.613 1.00 88.06 77 ARG A O 1
ATOM 591 N N . ALA A 1 78 ? -1.580 -9.149 8.705 1.00 90.38 78 ALA A N 1
ATOM 592 C CA . ALA A 1 78 ? -1.183 -9.294 7.311 1.00 90.38 78 ALA A CA 1
ATOM 593 C C . ALA A 1 78 ? -0.666 -7.962 6.735 1.00 90.38 78 ALA A C 1
ATOM 595 O O . ALA A 1 78 ? -1.123 -6.898 7.159 1.00 90.38 78 ALA A O 1
ATOM 596 N N . PRO A 1 79 ? 0.263 -7.983 5.762 1.00 92.88 79 PRO A N 1
ATOM 597 C CA . PRO A 1 79 ? 0.658 -6.775 5.049 1.00 92.88 79 PRO A CA 1
ATOM 598 C C . PRO A 1 79 ? -0.537 -6.100 4.367 1.00 92.88 79 PRO A C 1
ATOM 600 O O . PRO A 1 79 ? -1.380 -6.773 3.773 1.00 92.88 79 PRO A O 1
ATOM 603 N N . LEU A 1 80 ? -0.586 -4.769 4.406 1.00 93.81 80 LEU A N 1
ATOM 604 C CA . LEU A 1 80 ? -1.515 -4.000 3.586 1.00 93.81 80 LEU A CA 1
ATOM 605 C C . LEU A 1 80 ? -0.990 -3.977 2.152 1.00 93.81 80 LEU A C 1
ATOM 607 O O . LEU A 1 80 ? 0.099 -3.449 1.929 1.00 93.81 80 LEU A O 1
ATOM 611 N N . ALA A 1 81 ? -1.734 -4.549 1.209 1.00 93.69 81 ALA A N 1
ATOM 612 C CA . ALA A 1 81 ? -1.407 -4.517 -0.214 1.00 93.69 81 ALA A CA 1
ATOM 613 C C . ALA A 1 81 ? -2.170 -3.395 -0.932 1.00 93.69 81 ALA A C 1
ATOM 615 O O . ALA A 1 81 ? -3.315 -3.092 -0.586 1.00 93.69 81 ALA A O 1
ATOM 616 N N . PHE A 1 82 ? -1.526 -2.808 -1.938 1.00 94.69 82 PHE A N 1
ATOM 617 C CA . PHE A 1 82 ? -2.068 -1.728 -2.758 1.00 94.69 82 PHE A CA 1
ATOM 618 C C . PHE A 1 82 ? -2.216 -2.209 -4.202 1.00 94.69 82 PHE A C 1
ATOM 620 O O . PHE A 1 82 ? -1.252 -2.685 -4.800 1.00 94.69 82 PHE A O 1
ATOM 627 N N . GLU A 1 83 ? -3.418 -2.085 -4.757 1.00 89.88 83 GLU A N 1
ATOM 628 C CA . GLU A 1 83 ? -3.739 -2.478 -6.135 1.00 89.88 83 GLU A CA 1
ATOM 629 C C . GLU A 1 83 ? -3.758 -1.267 -7.071 1.00 89.88 83 GLU A C 1
ATOM 631 O O . GLU A 1 83 ? -3.398 -1.383 -8.239 1.00 89.88 83 GLU A O 1
ATOM 636 N N . ALA A 1 84 ? -4.123 -0.099 -6.540 1.00 90.94 84 ALA A N 1
ATOM 637 C CA . ALA A 1 84 ? -4.172 1.163 -7.267 1.00 90.94 84 ALA A CA 1
ATOM 638 C C . ALA A 1 84 ? -3.677 2.326 -6.400 1.00 90.94 84 ALA A C 1
ATOM 640 O O . ALA A 1 84 ? -3.615 2.228 -5.173 1.00 90.94 84 ALA A O 1
ATOM 641 N N . LEU A 1 85 ? -3.373 3.465 -7.027 1.00 90.12 85 LEU A N 1
ATOM 642 C CA . LEU A 1 85 ? -2.946 4.667 -6.304 1.00 90.12 85 LEU A CA 1
ATOM 643 C C . LEU A 1 85 ? -4.028 5.181 -5.333 1.00 90.12 85 LEU A C 1
ATOM 645 O O . LEU A 1 85 ? -3.716 5.680 -4.253 1.00 90.12 85 LEU A O 1
ATOM 649 N N . ASP A 1 86 ? -5.300 4.999 -5.682 1.00 91.56 86 ASP A N 1
ATOM 650 C CA . ASP A 1 86 ? -6.435 5.383 -4.838 1.00 91.56 86 ASP A CA 1
ATOM 651 C C . ASP A 1 86 ? -6.480 4.617 -3.508 1.00 91.56 86 ASP A C 1
ATOM 653 O O . ASP A 1 86 ? -7.083 5.090 -2.543 1.00 91.56 86 ASP A O 1
ATOM 657 N N . ASP A 1 87 ? -5.806 3.467 -3.405 1.00 93.38 87 ASP A N 1
ATOM 658 C CA . ASP A 1 87 ? -5.724 2.707 -2.154 1.00 93.38 87 ASP A CA 1
ATOM 659 C C . ASP A 1 87 ? -4.920 3.423 -1.064 1.00 93.38 87 ASP A C 1
ATOM 661 O O . ASP A 1 87 ? -5.054 3.093 0.115 1.00 93.38 87 ASP A O 1
ATOM 665 N N . PHE A 1 88 ? -4.120 4.429 -1.429 1.00 93.00 88 PHE A N 1
ATOM 666 C CA . PHE A 1 88 ? -3.456 5.302 -0.462 1.00 93.00 88 PHE A CA 1
ATOM 667 C C . PHE A 1 88 ? -4.394 6.357 0.137 1.00 93.00 88 PHE A C 1
ATOM 669 O O . PHE A 1 88 ? -3.990 7.080 1.051 1.00 93.00 88 PHE A O 1
ATOM 676 N N . HIS A 1 89 ? -5.638 6.466 -0.342 1.00 95.75 89 HIS A N 1
ATOM 677 C CA . HIS A 1 89 ? -6.605 7.385 0.241 1.00 95.75 89 HIS A CA 1
ATOM 678 C C . HIS A 1 89 ? -6.930 6.979 1.692 1.00 95.75 89 HIS A C 1
ATOM 680 O O . HIS A 1 89 ? -7.170 5.796 1.949 1.00 95.75 89 HIS A O 1
ATOM 686 N N . PRO A 1 90 ? -7.011 7.926 2.649 1.00 94.69 90 PRO A N 1
ATOM 687 C CA . PRO A 1 90 ? -7.280 7.618 4.056 1.00 94.69 90 PRO A CA 1
ATOM 688 C C . PRO A 1 90 ? -8.525 6.755 4.279 1.00 94.69 90 PRO A C 1
ATOM 690 O O . PRO A 1 90 ? -8.494 5.838 5.096 1.00 94.69 90 PRO A O 1
ATOM 693 N N . ASP A 1 91 ? -9.590 6.996 3.514 1.00 94.19 91 ASP A N 1
ATOM 694 C CA . ASP A 1 91 ? -10.815 6.195 3.602 1.00 94.19 91 ASP A CA 1
ATOM 695 C C . ASP A 1 91 ? -10.578 4.735 3.186 1.00 94.19 91 ASP A C 1
ATOM 697 O O . ASP A 1 91 ? -11.043 3.822 3.863 1.00 94.19 91 ASP A O 1
ATOM 701 N N . ARG A 1 92 ? -9.786 4.491 2.129 1.00 94.94 92 ARG A N 1
ATOM 702 C CA . ARG A 1 92 ? -9.426 3.132 1.689 1.00 94.94 92 ARG A CA 1
ATOM 703 C C . ARG A 1 92 ? -8.547 2.427 2.709 1.00 94.94 92 ARG A C 1
ATOM 705 O O . ARG A 1 92 ? -8.764 1.253 2.998 1.00 94.94 92 ARG A O 1
ATOM 712 N N . LEU A 1 93 ? -7.595 3.147 3.300 1.00 93.19 93 LEU A N 1
ATOM 713 C CA . LEU A 1 93 ? -6.764 2.625 4.384 1.00 93.19 93 LEU A CA 1
ATOM 714 C C . LEU A 1 93 ? -7.618 2.244 5.599 1.00 93.19 93 LEU A C 1
ATOM 716 O O . LEU A 1 93 ? -7.446 1.161 6.155 1.00 93.19 93 LEU A O 1
ATOM 720 N N . PHE A 1 94 ? -8.569 3.099 5.980 1.00 92.88 94 PHE A N 1
ATOM 721 C CA . PHE A 1 94 ? -9.511 2.837 7.067 1.00 92.88 94 PHE A CA 1
ATOM 722 C C . PHE A 1 94 ? -10.415 1.628 6.779 1.00 92.88 94 PHE A C 1
ATOM 724 O O . PHE A 1 94 ? -10.737 0.857 7.682 1.00 92.88 94 PHE A O 1
ATOM 731 N N . GLU A 1 95 ? -10.804 1.434 5.517 1.00 91.75 95 GLU A N 1
ATOM 732 C CA . GLU A 1 95 ? -11.579 0.278 5.064 1.00 91.75 95 GLU A CA 1
ATOM 733 C C . GLU A 1 95 ? -10.771 -1.032 5.014 1.00 91.75 95 GLU A C 1
ATOM 735 O O . GLU A 1 95 ? -11.324 -2.111 5.238 1.00 91.75 95 GLU A O 1
ATOM 740 N N . LYS A 1 96 ? -9.478 -0.984 4.702 1.00 90.62 96 LYS A N 1
ATOM 741 C CA . LYS A 1 96 ? -8.672 -2.196 4.486 1.00 90.62 96 LYS A CA 1
ATOM 742 C C . LYS A 1 96 ? -7.874 -2.631 5.716 1.00 90.62 96 LYS A C 1
ATOM 744 O O . LYS A 1 96 ? -7.652 -3.825 5.894 1.00 90.62 96 LYS A O 1
ATOM 749 N N . ALA A 1 97 ? -7.423 -1.702 6.558 1.00 92.19 97 ALA A N 1
ATOM 750 C CA . ALA A 1 97 ? -6.523 -2.033 7.657 1.00 92.19 97 ALA A CA 1
ATOM 751 C C . ALA A 1 97 ? -7.268 -2.610 8.875 1.00 92.19 97 ALA A C 1
ATOM 753 O O . ALA A 1 97 ? -8.103 -1.947 9.491 1.00 92.19 97 ALA A O 1
ATOM 754 N N . GLU A 1 98 ? -6.878 -3.825 9.274 1.00 91.19 98 GLU A N 1
ATOM 755 C CA . GLU A 1 98 ? -7.442 -4.579 10.413 1.00 91.19 98 GLU A CA 1
ATOM 756 C C . GLU A 1 98 ? -7.389 -3.805 11.740 1.00 91.19 98 GLU A C 1
ATOM 758 O O . GLU A 1 98 ? -8.222 -3.979 12.627 1.00 91.19 98 GLU A O 1
ATOM 763 N N . ILE A 1 99 ? -6.421 -2.895 11.872 1.00 90.31 99 ILE A N 1
ATOM 764 C CA . ILE A 1 99 ? -6.226 -2.062 13.065 1.00 90.31 99 ILE A CA 1
ATOM 765 C C . ILE A 1 99 ? -7.464 -1.205 13.383 1.00 90.31 99 ILE A C 1
ATOM 767 O O . ILE A 1 99 ? -7.684 -0.829 14.533 1.00 90.31 99 ILE A O 1
ATOM 771 N N . PHE A 1 100 ? -8.298 -0.924 12.376 1.00 91.94 100 PHE A N 1
ATOM 772 C CA . PHE A 1 100 ? -9.523 -0.142 12.517 1.00 91.94 100 PHE A CA 1
ATOM 773 C C . PHE A 1 100 ? -10.786 -0.995 12.678 1.00 91.94 100 PHE A C 1
ATOM 775 O O . PHE A 1 100 ? -11.865 -0.430 12.851 1.00 91.94 100 PHE A O 1
ATOM 782 N N . ASP A 1 101 ? -10.704 -2.329 12.660 1.00 91.19 101 ASP A N 1
ATOM 783 C CA . ASP A 1 101 ? -11.877 -3.216 12.722 1.00 91.19 101 ASP A CA 1
ATOM 784 C C . ASP A 1 101 ? -12.742 -2.950 13.950 1.00 91.19 101 ASP A C 1
ATOM 786 O O . ASP A 1 101 ? -13.965 -2.812 13.852 1.00 91.19 101 ASP A O 1
ATOM 790 N N . ARG A 1 102 ? -12.099 -2.798 15.112 1.00 90.94 102 ARG A N 1
ATOM 791 C CA . ARG A 1 102 ? -12.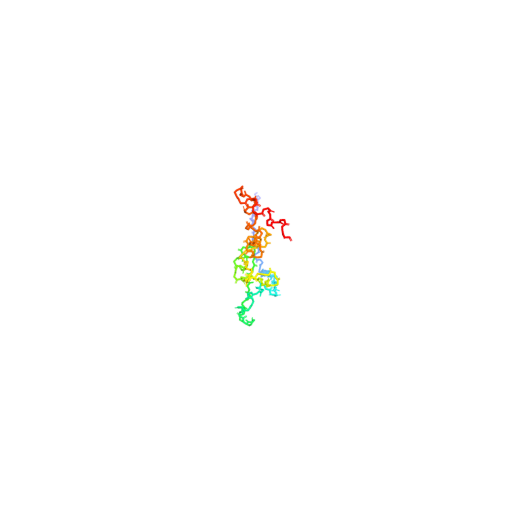801 -2.494 16.360 1.00 90.94 102 ARG A CA 1
ATOM 792 C C . ARG A 1 102 ? -13.510 -1.144 16.295 1.00 90.94 102 ARG A C 1
ATOM 794 O O . ARG A 1 102 ? -14.683 -1.062 16.646 1.00 90.94 102 ARG A O 1
ATOM 801 N N . LEU A 1 103 ? -12.834 -0.108 15.794 1.00 91.44 103 LEU A N 1
ATOM 802 C CA . LEU A 1 103 ? -13.408 1.235 15.662 1.00 91.44 103 LEU A CA 1
ATOM 803 C C . LEU A 1 103 ? -14.569 1.264 14.659 1.00 91.44 103 LEU A C 1
ATOM 805 O O . LEU A 1 103 ? -15.581 1.921 14.903 1.00 91.44 103 LEU A O 1
ATOM 809 N N . ARG A 1 104 ? -14.470 0.512 13.558 1.00 93.69 104 ARG A N 1
ATOM 810 C CA . ARG A 1 104 ? -15.552 0.363 12.574 1.00 93.69 104 ARG A CA 1
ATOM 811 C C . ARG A 1 104 ? -16.765 -0.346 13.159 1.00 93.69 104 ARG A C 1
ATOM 813 O O . ARG A 1 104 ? -17.879 0.155 13.016 1.00 93.69 104 ARG A O 1
ATOM 820 N N . SER A 1 105 ? -16.549 -1.457 13.861 1.00 93.81 105 SER A N 1
ATOM 821 C CA . SER A 1 105 ? -17.609 -2.192 14.559 1.00 93.81 105 SER A CA 1
ATOM 822 C C . SER A 1 105 ? -18.293 -1.323 15.620 1.00 93.81 105 SER A C 1
ATOM 824 O O . SER A 1 105 ? -19.523 -1.251 15.680 1.00 93.81 105 SER A O 1
ATOM 826 N N . LEU A 1 106 ? -17.510 -0.579 16.407 1.00 94.19 106 LEU A N 1
ATOM 827 C CA . LEU A 1 106 ? -18.034 0.339 17.414 1.00 94.19 106 LEU A CA 1
ATOM 828 C C . LEU A 1 106 ? -18.877 1.451 16.778 1.00 94.19 106 LEU A C 1
ATOM 830 O O . LEU A 1 106 ? -20.009 1.681 17.202 1.00 94.19 106 LEU A O 1
ATOM 834 N N . ARG A 1 107 ? -18.382 2.087 15.707 1.00 93.81 107 ARG A N 1
ATOM 835 C CA . ARG A 1 107 ? -19.134 3.101 14.952 1.00 93.81 107 ARG A CA 1
ATOM 836 C C . ARG A 1 107 ? -20.457 2.552 14.417 1.00 93.81 107 ARG A C 1
ATOM 838 O O . ARG A 1 107 ? -21.475 3.222 14.555 1.00 93.81 107 ARG A O 1
ATOM 845 N N . GLN A 1 108 ? -20.466 1.351 13.839 1.00 94.75 108 GLN A N 1
ATOM 846 C CA . GLN A 1 108 ? -21.694 0.717 13.344 1.00 94.75 108 GLN A CA 1
ATOM 847 C C . GLN A 1 108 ? -22.706 0.481 14.473 1.00 94.75 108 GLN A C 1
ATOM 849 O O . GLN A 1 108 ? -23.889 0.786 14.321 1.00 94.75 108 GLN A O 1
ATOM 854 N N . ARG A 1 109 ? -22.246 0.005 15.636 1.00 95.62 109 ARG A N 1
ATOM 855 C CA . ARG A 1 109 ? -23.106 -0.218 16.810 1.00 95.62 109 ARG A CA 1
ATOM 856 C C . ARG A 1 109 ? -23.642 1.084 17.411 1.00 95.62 109 ARG A C 1
ATOM 858 O O . ARG A 1 109 ? -24.778 1.099 17.879 1.00 95.62 109 ARG A O 1
ATOM 865 N N . LEU A 1 110 ? -22.871 2.171 17.358 1.00 94.69 110 LEU A N 1
ATOM 866 C CA . LEU A 1 110 ? -23.305 3.518 17.754 1.00 94.69 110 LEU A CA 1
ATOM 867 C C . LEU A 1 110 ? -24.283 4.156 16.754 1.00 94.69 110 LEU A C 1
ATOM 869 O O . LEU A 1 110 ? -25.008 5.079 17.102 1.00 94.69 110 LEU A O 1
ATOM 873 N N . GLN A 1 111 ? -24.326 3.693 15.508 1.00 94.81 111 GLN A N 1
ATOM 874 C CA . GLN A 1 111 ? -25.297 4.174 14.520 1.00 94.81 111 GLN A CA 1
ATOM 875 C C . GLN A 1 111 ? -26.634 3.425 14.587 1.00 94.81 111 GLN A C 1
ATOM 877 O O . GLN A 1 111 ? -27.626 3.892 14.030 1.00 94.81 111 GLN A O 1
ATOM 882 N N . ASN A 1 112 ? -26.678 2.281 15.273 1.00 94.44 112 ASN A N 1
ATOM 883 C CA . ASN A 1 112 ? -27.883 1.479 15.426 1.00 94.44 112 ASN A CA 1
ATOM 884 C C . ASN A 1 112 ? -28.547 1.735 16.798 1.00 94.44 112 ASN A C 1
ATOM 886 O O . ASN A 1 112 ? -27.948 1.419 17.831 1.00 94.44 112 ASN A O 1
ATOM 890 N N . PRO A 1 113 ? -29.799 2.240 16.836 1.00 92.88 113 PRO A N 1
ATOM 891 C CA . PRO A 1 113 ? -30.506 2.543 18.081 1.00 92.88 113 PRO A CA 1
ATOM 892 C C . PRO A 1 113 ? -30.592 1.375 19.070 1.00 92.88 113 PRO A C 1
ATOM 894 O O . PRO A 1 113 ? -30.542 1.603 20.276 1.00 92.88 113 PRO A O 1
ATOM 897 N N . SER A 1 114 ? -30.697 0.127 18.592 1.00 93.88 114 SER A N 1
ATOM 898 C CA . SER A 1 114 ? -30.827 -1.042 19.474 1.00 93.88 114 SER A CA 1
ATOM 899 C C . SER A 1 114 ? -29.519 -1.433 20.164 1.00 93.88 114 SER A C 1
ATOM 901 O O . SER A 1 114 ? -29.548 -1.996 21.255 1.00 93.88 114 SER A O 1
ATOM 903 N N . THR A 1 115 ? -28.371 -1.115 19.561 1.00 92.69 115 THR A N 1
ATOM 904 C CA . THR A 1 115 ? -27.037 -1.420 20.105 1.00 92.69 115 THR A CA 1
ATOM 905 C C . THR A 1 115 ? -26.330 -0.200 20.699 1.00 92.69 115 THR A C 1
ATOM 907 O O . THR A 1 115 ? -25.249 -0.351 21.270 1.00 92.69 115 THR A O 1
ATOM 910 N N . PHE A 1 116 ? -26.932 0.990 20.595 1.00 94.00 116 PHE A N 1
ATOM 911 C CA . PHE A 1 116 ? -26.328 2.263 20.988 1.00 94.00 116 PHE A CA 1
ATOM 912 C C . PHE A 1 116 ? -25.895 2.297 22.452 1.00 94.00 116 PHE A C 1
ATOM 914 O O . PHE A 1 116 ? -24.747 2.626 22.726 1.00 94.00 116 PHE A O 1
ATOM 921 N N . GLY A 1 117 ? -26.786 1.942 23.387 1.00 92.31 117 GLY A N 1
ATOM 922 C CA . GLY A 1 117 ? -26.502 2.041 24.825 1.00 92.31 117 GLY A CA 1
ATOM 923 C C . GLY A 1 117 ? -25.258 1.245 25.222 1.00 92.31 117 GLY A C 1
ATOM 924 O O . GLY A 1 117 ? -24.306 1.805 25.754 1.00 92.31 117 GLY A O 1
ATOM 925 N N . ALA A 1 118 ? -25.218 -0.033 24.836 1.00 90.50 118 ALA A N 1
ATOM 926 C CA . ALA A 1 118 ? -24.078 -0.906 25.107 1.00 90.50 118 ALA A CA 1
ATOM 927 C C . ALA A 1 118 ? -22.774 -0.413 24.452 1.00 90.50 118 ALA A C 1
ATOM 929 O O . ALA A 1 118 ? -21.703 -0.540 25.034 1.00 90.50 118 ALA A O 1
ATOM 930 N N . ALA A 1 119 ? -22.843 0.141 23.237 1.00 91.81 119 ALA A N 1
ATOM 931 C CA . ALA A 1 119 ? -21.669 0.680 22.551 1.00 91.81 119 ALA A CA 1
ATOM 932 C C . ALA A 1 119 ? -21.178 2.012 23.151 1.00 91.81 119 ALA A C 1
ATOM 934 O O . ALA A 1 119 ? -19.975 2.248 23.217 1.00 91.81 119 ALA A O 1
ATOM 935 N N . ALA A 1 120 ? -22.089 2.876 23.604 1.00 90.62 120 ALA A N 1
ATOM 936 C CA . ALA A 1 120 ? -21.750 4.143 24.246 1.00 90.62 120 ALA A CA 1
ATOM 937 C C . ALA A 1 120 ? -21.092 3.930 25.615 1.00 90.62 120 ALA A C 1
ATOM 939 O O . ALA A 1 120 ? -20.178 4.671 25.974 1.00 90.62 120 ALA A O 1
AT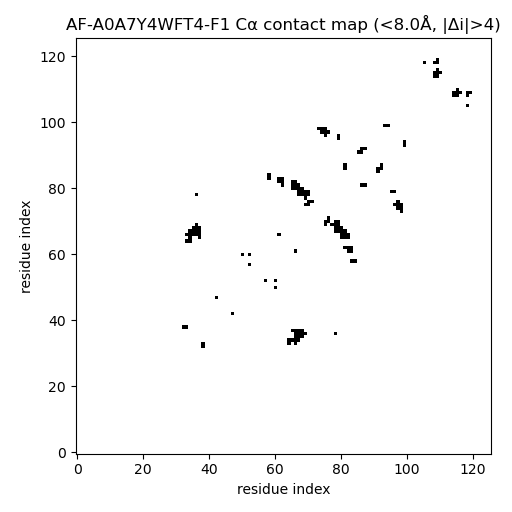OM 940 N N . ASP A 1 121 ? -21.528 2.913 26.358 1.00 92.75 121 ASP A N 1
ATOM 941 C CA . ASP A 1 121 ? -20.905 2.543 27.627 1.00 92.75 121 ASP A CA 1
ATOM 942 C C . ASP A 1 121 ? -19.512 1.933 27.415 1.00 92.75 121 ASP A C 1
ATOM 944 O O . ASP A 1 121 ? -18.582 2.309 28.125 1.00 92.75 121 ASP A O 1
ATOM 948 N N . GLU A 1 122 ? -19.329 1.089 26.389 1.00 90.62 122 GLU A N 1
ATOM 949 C CA . GLU A 1 122 ? -18.003 0.584 25.997 1.00 90.62 122 GLU A CA 1
ATOM 950 C C . GLU A 1 122 ? -17.035 1.734 25.681 1.00 90.62 122 GLU A C 1
ATOM 952 O O . GLU A 1 122 ? -15.940 1.776 26.236 1.00 90.62 122 GLU A O 1
ATOM 957 N N . LEU A 1 123 ? -17.459 2.707 24.865 1.00 89.62 123 LEU A N 1
ATOM 958 C CA . LEU A 1 123 ? -16.636 3.862 24.487 1.00 89.62 123 LEU A CA 1
ATOM 959 C C . LEU A 1 123 ? -16.232 4.737 25.687 1.00 89.62 123 LEU A C 1
ATOM 961 O O . LEU A 1 123 ? -15.173 5.350 25.662 1.00 89.62 123 LEU A O 1
ATOM 965 N N . ARG A 1 124 ? -17.070 4.829 26.726 1.00 90.00 124 ARG A N 1
ATOM 966 C CA . ARG A 1 124 ? -16.751 5.585 27.954 1.00 90.00 124 ARG A CA 1
ATOM 967 C C . ARG A 1 124 ? -15.802 4.845 28.894 1.00 90.00 124 ARG A C 1
ATOM 969 O O . ARG A 1 124 ? -15.276 5.468 29.811 1.00 90.00 124 ARG A O 1
ATOM 976 N N . SER A 1 125 ? -15.689 3.528 28.736 1.00 86.25 125 SER A N 1
ATOM 977 C CA . SER A 1 125 ? -14.862 2.663 29.583 1.00 86.25 125 SER A CA 1
ATOM 978 C C . SER A 1 125 ? -13.451 2.430 29.041 1.00 86.25 125 SER A C 1
ATOM 980 O O . SER A 1 125 ? -12.628 1.856 29.754 1.00 86.25 125 SER A O 1
ATOM 982 N N . GLU A 1 126 ? -13.185 2.856 27.803 1.00 71.62 126 GLU A N 1
ATOM 983 C CA . GLU A 1 126 ? -11.828 2.992 27.258 1.00 71.62 126 GLU A CA 1
ATOM 984 C C . GLU A 1 126 ? -11.116 4.235 27.797 1.00 71.62 126 GLU A C 1
ATOM 986 O O . GLU A 1 126 ? -9.888 4.133 28.020 1.00 71.62 126 GLU A O 1
#